Protein AF-A0A644YRQ5-F1 (afdb_monomer)

Radius of gyration: 19.99 Å; Cα contacts (8 Å, |Δi|>4): 88; chains: 1; bounding box: 43×33×49 Å

Organism: NCBI:txid1076179

Secondary structure (DSSP, 8-state):
-HHHHHHHHHHHHHHHHHHHTT--HHHHHHHHT--HHHHHHHHHTT-PPPHHHHHHHHHHHT--HHHHHHS---STHHHHHHHHHHT-HHHHHHHHHHTTS-HHHHHHHHHHTTGGG-------

Mean predicted aligned error: 13.16 Å

pLDDT: mean 83.83, std 15.61, range [33.03, 96.19]

Sequence (124 aa):
MESEFEDDARDFWNRIDDLRGKKKLTEIAEATGINYELMRVQRTRHRIPSLKICVMLANHLGSSVEFLATGKQSPGIYDKVLNAVYNNHLLYAIAEELLKYDSSKLRSLADLLGLANGKAQKNA

Nearest PDB structures (foldseek):
  3vk0-assembly2_B  TM=7.515E-01  e=2.402E-01  Neisseria meningitidis MC58
  2xj3-assembly1_B  TM=7.748E-01  e=2.972E-01  Enterococcus faecalis
  3vk0-assembly1_A  TM=7.289E-01  e=3.134E-01  Neisseria meningitidis MC58
  6hu8-assembly1_A  TM=6.010E-01  e=1.549E+00  Streptococcus vestibularis F0396
  5d50-assembly1_C  TM=5.080E-01  e=1.817E+00  Salmonella phage SPC32H

InterPro domains:
  IPR010982 Lambda repressor-like, DNA-binding domain superfamily [G3DSA:1.10.260.40] (6-75)
  IPR010982 Lambda repressor-like, DNA-binding domain superfamily [SSF47413] (5-72)

Structure (mmCIF, N/CA/C/O backbone):
data_AF-A0A644YRQ5-F1
#
_entry.id   AF-A0A644YRQ5-F1
#
loop_
_atom_site.group_PDB
_atom_site.id
_atom_site.type_symbol
_atom_site.label_atom_id
_atom_site.label_alt_id
_atom_site.label_comp_id
_atom_site.label_asym_id
_atom_site.label_entity_id
_atom_site.label_seq_id
_atom_site.pdbx_PDB_ins_code
_atom_site.Cartn_x
_atom_site.Cartn_y
_atom_site.Cartn_z
_atom_site.occupancy
_atom_site.B_iso_or_equiv
_atom_site.auth_seq_id
_atom_site.auth_comp_id
_atom_site.auth_asym_id
_atom_site.auth_atom_id
_atom_site.pdbx_PDB_model_num
ATOM 1 N N . MET A 1 1 ? 16.675 -20.588 -13.668 1.00 58.06 1 MET A N 1
ATOM 2 C CA . MET A 1 1 ? 17.180 -19.615 -12.677 1.00 58.06 1 MET A CA 1
ATOM 3 C C . MET A 1 1 ? 17.024 -18.197 -13.206 1.00 58.06 1 MET A C 1
ATOM 5 O O . MET A 1 1 ? 16.360 -17.422 -12.550 1.00 58.06 1 MET A O 1
ATOM 9 N N . GLU A 1 2 ? 17.510 -17.868 -14.410 1.00 60.59 2 GLU A N 1
ATOM 10 C CA . GLU A 1 2 ? 17.273 -16.544 -15.033 1.00 60.59 2 GLU A CA 1
ATOM 11 C C . GLU A 1 2 ? 15.776 -16.249 -15.283 1.00 60.59 2 GLU A C 1
ATOM 13 O O . GLU A 1 2 ? 15.320 -15.134 -15.067 1.00 60.59 2 GLU A O 1
ATOM 18 N N . SER A 1 3 ? 14.990 -17.282 -15.610 1.00 65.56 3 SER A N 1
ATOM 19 C CA . SER A 1 3 ? 13.540 -17.181 -15.833 1.00 65.56 3 SER A CA 1
ATOM 20 C C . SER A 1 3 ? 12.724 -16.789 -14.592 1.00 65.56 3 SER A C 1
ATOM 22 O O . SER A 1 3 ? 11.764 -16.042 -14.713 1.00 65.56 3 SER A O 1
ATOM 24 N N . GLU A 1 4 ? 13.102 -17.263 -13.399 1.00 64.00 4 GLU A N 1
ATOM 25 C CA . GLU A 1 4 ? 12.349 -16.996 -12.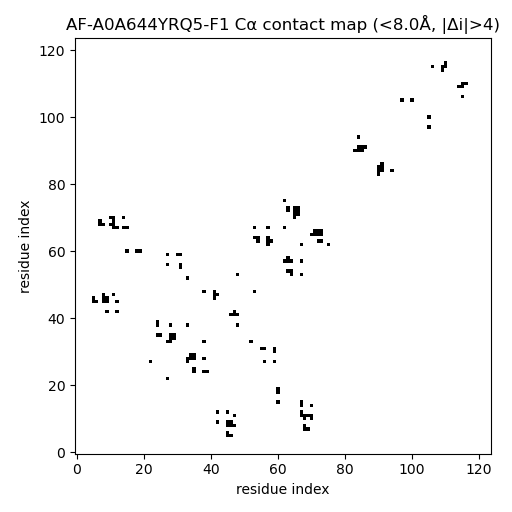159 1.00 64.00 4 GLU A CA 1
ATOM 26 C C . GLU A 1 4 ? 12.476 -15.526 -11.733 1.00 64.00 4 GLU A C 1
ATOM 28 O O . GLU A 1 4 ? 11.497 -14.910 -11.325 1.00 64.00 4 GLU A O 1
ATOM 33 N N . PHE A 1 5 ? 13.657 -14.922 -11.914 1.00 64.62 5 PHE A N 1
ATOM 34 C CA . PHE A 1 5 ? 13.867 -13.501 -11.619 1.00 64.62 5 PHE A CA 1
ATOM 35 C C . PHE A 1 5 ? 13.118 -12.572 -12.584 1.00 64.62 5 PHE A C 1
ATOM 37 O O . PHE A 1 5 ? 12.673 -11.493 -12.183 1.00 64.62 5 PHE A O 1
ATOM 44 N N . GLU A 1 6 ? 12.985 -12.960 -13.855 1.00 70.94 6 GLU A N 1
ATOM 45 C CA . GLU A 1 6 ? 12.193 -12.199 -14.827 1.00 70.94 6 GLU A CA 1
ATOM 46 C C . GLU A 1 6 ? 10.697 -12.250 -14.505 1.00 70.94 6 GLU A C 1
ATOM 48 O O . GLU A 1 6 ? 10.005 -11.237 -14.655 1.00 70.94 6 GLU A O 1
ATOM 53 N N . ASP A 1 7 ? 10.212 -13.394 -14.021 1.00 83.56 7 ASP A N 1
ATOM 54 C CA . ASP A 1 7 ? 8.826 -13.560 -13.592 1.00 83.56 7 ASP A CA 1
ATOM 55 C C . ASP A 1 7 ? 8.531 -12.734 -12.325 1.00 83.56 7 ASP A C 1
ATOM 57 O O . ASP A 1 7 ? 7.565 -11.968 -12.316 1.00 83.56 7 ASP A O 1
ATOM 61 N N . ASP A 1 8 ? 9.422 -12.737 -11.326 1.00 87.06 8 ASP A N 1
ATOM 62 C CA . ASP A 1 8 ? 9.291 -11.905 -10.116 1.00 87.06 8 ASP A CA 1
ATOM 63 C C . ASP A 1 8 ? 9.228 -10.403 -10.437 1.00 87.06 8 ASP A C 1
ATOM 65 O O . ASP A 1 8 ? 8.422 -9.642 -9.882 1.00 87.06 8 ASP A O 1
ATOM 69 N N . ALA A 1 9 ? 10.084 -9.946 -11.352 1.00 90.81 9 ALA A N 1
ATOM 70 C CA . ALA A 1 9 ? 10.119 -8.548 -11.750 1.00 90.81 9 ALA A CA 1
ATOM 71 C C . ALA A 1 9 ? 8.910 -8.156 -12.610 1.00 90.81 9 ALA A C 1
ATOM 73 O O . ALA A 1 9 ? 8.425 -7.025 -12.509 1.00 90.81 9 ALA A O 1
ATOM 74 N N . ARG A 1 10 ? 8.396 -9.067 -13.442 1.00 92.81 10 ARG A N 1
ATOM 75 C CA . ARG A 1 10 ? 7.137 -8.861 -14.167 1.00 92.81 10 ARG A CA 1
ATOM 76 C C . ARG A 1 10 ? 5.974 -8.721 -13.190 1.00 92.81 10 ARG A C 1
ATOM 78 O O . ARG A 1 10 ? 5.213 -7.760 -13.296 1.00 92.81 10 ARG A O 1
ATOM 85 N N . ASP A 1 11 ? 5.895 -9.602 -12.203 1.00 94.06 11 ASP A N 1
ATOM 86 C CA . ASP A 1 11 ? 4.859 -9.579 -11.174 1.00 94.06 11 ASP A CA 1
ATOM 87 C C . ASP A 1 11 ? 4.913 -8.316 -10.310 1.00 94.06 11 ASP A C 1
ATOM 89 O O . ASP A 1 11 ? 3.873 -7.737 -9.985 1.00 94.06 11 ASP A O 1
ATOM 93 N N . PHE A 1 12 ? 6.114 -7.825 -9.993 1.00 95.31 12 PHE A N 1
ATOM 94 C CA . PHE A 1 12 ? 6.299 -6.534 -9.330 1.00 95.31 12 PHE A CA 1
ATOM 95 C C . PHE A 1 12 ? 5.629 -5.390 -10.105 1.00 95.31 12 PHE A C 1
ATOM 97 O O . PHE A 1 12 ? 4.880 -4.593 -9.531 1.00 95.31 12 PHE 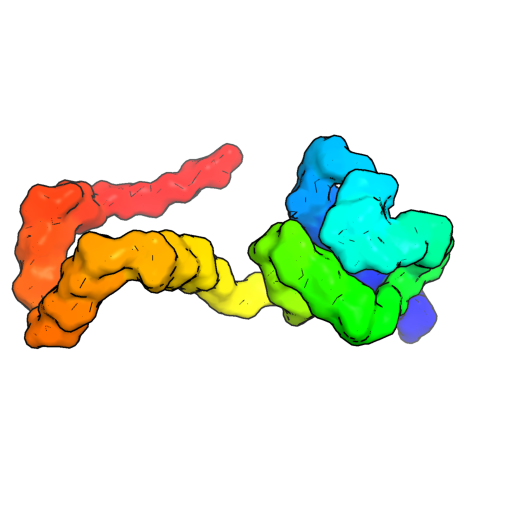A O 1
ATOM 104 N N . TRP A 1 13 ? 5.867 -5.310 -11.417 1.00 95.50 13 TRP A N 1
ATOM 105 C CA . TRP A 1 13 ? 5.287 -4.259 -12.253 1.00 95.50 13 TRP A CA 1
ATOM 106 C C . TRP A 1 13 ? 3.788 -4.446 -12.494 1.00 95.50 13 TRP A C 1
ATOM 108 O O . TRP A 1 13 ? 3.071 -3.446 -12.512 1.00 95.50 13 TRP A O 1
ATOM 118 N N . ASN A 1 14 ? 3.304 -5.686 -12.589 1.00 94.38 14 ASN A N 1
ATOM 119 C CA . ASN A 1 14 ? 1.871 -5.982 -12.656 1.00 94.38 14 ASN A CA 1
ATOM 120 C C . ASN A 1 14 ? 1.144 -5.458 -11.409 1.00 94.38 14 ASN A C 1
ATOM 122 O O . ASN A 1 14 ? 0.148 -4.754 -11.530 1.00 94.38 14 ASN A O 1
ATOM 126 N N . ARG A 1 15 ? 1.699 -5.673 -10.209 1.00 94.25 15 ARG A N 1
ATOM 127 C CA . ARG A 1 15 ? 1.119 -5.143 -8.961 1.00 94.25 15 ARG A CA 1
ATOM 128 C C . ARG A 1 15 ? 1.086 -3.614 -8.916 1.00 94.25 15 ARG A C 1
ATOM 130 O O . ARG A 1 15 ? 0.143 -3.030 -8.386 1.00 94.25 15 ARG A O 1
ATOM 137 N N . ILE A 1 16 ? 2.093 -2.946 -9.481 1.00 94.19 16 ILE A N 1
ATOM 138 C CA . ILE A 1 16 ? 2.070 -1.483 -9.652 1.00 9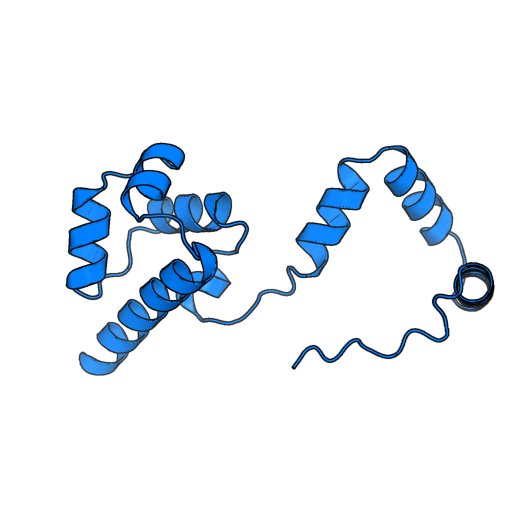4.19 16 ILE A CA 1
ATOM 139 C C . ILE A 1 16 ? 0.965 -1.068 -10.625 1.00 94.19 16 ILE A C 1
ATOM 141 O O . ILE A 1 16 ? 0.272 -0.081 -10.371 1.00 94.19 16 ILE A O 1
ATOM 145 N N . ASP A 1 17 ? 0.812 -1.796 -11.732 1.00 94.06 17 ASP A N 1
ATOM 146 C CA . ASP A 1 17 ? -0.225 -1.546 -12.731 1.00 94.06 17 ASP A CA 1
ATOM 147 C C . A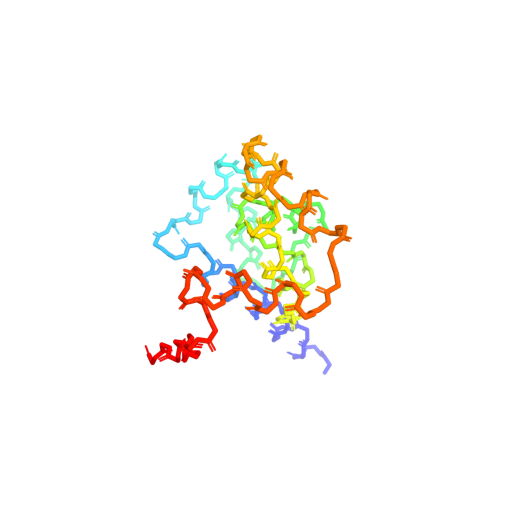SP A 1 17 ? -1.636 -1.710 -12.142 1.00 94.06 17 ASP A C 1
ATOM 149 O O . ASP A 1 17 ? -2.502 -0.869 -12.395 1.00 94.06 17 ASP A O 1
ATOM 153 N N . ASP A 1 18 ? -1.829 -2.698 -11.271 1.00 91.56 18 ASP A N 1
ATOM 154 C CA . ASP A 1 18 ? -3.077 -2.903 -10.538 1.00 91.56 18 ASP A CA 1
ATOM 155 C C . ASP A 1 18 ? -3.349 -1.758 -9.548 1.00 91.56 18 ASP A C 1
ATOM 157 O O . ASP A 1 18 ? -4.432 -1.167 -9.549 1.00 91.56 18 ASP A O 1
ATOM 161 N N . LEU A 1 19 ? -2.355 -1.382 -8.730 1.00 90.12 19 LEU A N 1
ATOM 162 C CA . LEU A 1 19 ? -2.511 -0.336 -7.709 1.00 90.12 19 LEU A CA 1
ATOM 163 C C . LEU A 1 19 ? -2.710 1.064 -8.301 1.00 90.12 19 LEU A C 1
ATOM 165 O O . LEU A 1 19 ? -3.417 1.887 -7.715 1.00 90.12 19 LEU A O 1
ATOM 169 N N . ARG A 1 20 ? -2.104 1.369 -9.456 1.00 90.75 20 ARG A N 1
ATOM 170 C CA . ARG A 1 20 ? -2.282 2.682 -10.101 1.00 90.75 20 ARG A CA 1
ATOM 171 C C . ARG A 1 20 ? -3.640 2.840 -10.782 1.00 90.75 20 ARG A C 1
ATOM 173 O O . ARG A 1 20 ? -4.054 3.972 -11.055 1.00 90.75 20 ARG A O 1
ATOM 180 N N . GLY A 1 21 ? -4.329 1.735 -11.070 1.00 90.25 21 GLY A N 1
ATOM 181 C CA . GLY A 1 21 ? -5.607 1.725 -11.769 1.00 90.25 21 GLY A CA 1
ATOM 182 C C . GLY A 1 21 ? -5.538 2.494 -13.093 1.00 90.25 21 GLY A C 1
ATOM 183 O O . GLY A 1 21 ? -4.765 2.167 -13.989 1.00 90.25 21 GLY A O 1
ATOM 184 N N . LYS A 1 22 ? -6.341 3.558 -13.220 1.00 91.19 22 LYS A N 1
ATOM 185 C CA . LYS A 1 22 ? -6.406 4.379 -14.444 1.00 91.19 22 LYS A CA 1
ATOM 186 C C . LYS A 1 22 ? -5.283 5.418 -14.572 1.00 91.19 22 LYS A C 1
ATOM 188 O O . LYS A 1 22 ? -5.153 6.010 -15.643 1.00 91.19 22 LYS A O 1
ATOM 193 N N . LYS A 1 23 ? -4.490 5.657 -13.518 1.00 92.00 23 LYS A N 1
ATOM 194 C CA . LYS A 1 23 ? -3.404 6.649 -13.551 1.00 92.00 23 LYS A CA 1
ATOM 195 C C . LYS A 1 23 ? -2.294 6.199 -14.497 1.00 92.00 23 LYS A C 1
ATOM 197 O O . LYS A 1 23 ? -1.885 5.035 -14.494 1.00 92.00 23 LYS A O 1
ATOM 202 N N . LYS A 1 24 ? -1.772 7.123 -15.295 1.00 93.88 24 LYS A N 1
ATOM 203 C CA . LYS A 1 24 ? -0.622 6.920 -16.177 1.00 93.88 24 LYS A CA 1
ATOM 204 C C . LYS A 1 24 ? 0.663 6.839 -15.360 1.00 93.88 24 LYS A C 1
ATOM 206 O O . LYS A 1 24 ? 0.811 7.467 -14.317 1.00 93.88 24 LYS A O 1
ATOM 211 N N . LEU A 1 25 ? 1.641 6.107 -15.887 1.00 93.31 25 LEU A N 1
ATOM 212 C CA . LEU A 1 25 ? 2.961 5.993 -15.264 1.00 93.31 25 LEU A CA 1
ATOM 213 C C . LEU A 1 25 ? 3.684 7.353 -15.175 1.00 93.31 25 LEU A C 1
ATOM 215 O O . LEU A 1 25 ? 4.450 7.570 -14.245 1.00 93.31 25 LEU A O 1
ATOM 219 N N . THR A 1 26 ? 3.400 8.279 -16.100 1.00 95.12 26 THR A N 1
ATOM 220 C CA . THR A 1 26 ? 3.889 9.668 -16.063 1.00 95.12 26 THR A CA 1
ATOM 221 C C . THR A 1 26 ? 3.366 10.431 -14.848 1.00 95.12 26 THR A C 1
ATOM 223 O O . THR A 1 26 ? 4.140 11.104 -14.184 1.00 95.12 26 THR A O 1
ATOM 226 N N . GLU A 1 27 ? 2.087 10.264 -14.502 1.00 94.12 27 GLU A N 1
ATOM 227 C CA . GLU A 1 27 ? 1.476 10.931 -13.343 1.00 94.12 27 GLU A CA 1
ATOM 228 C C . GLU A 1 27 ? 2.089 10.424 -12.029 1.00 94.12 27 GLU A C 1
ATOM 230 O O . GLU A 1 27 ? 2.303 11.189 -11.093 1.00 94.12 27 GLU A O 1
ATOM 235 N N . ILE A 1 28 ? 2.427 9.132 -11.966 1.00 95.19 28 ILE A N 1
ATOM 236 C CA . ILE A 1 28 ? 3.120 8.545 -10.809 1.00 95.19 28 ILE A CA 1
ATOM 237 C C . ILE A 1 28 ? 4.553 9.065 -10.723 1.00 95.19 28 ILE A C 1
ATOM 239 O O . ILE A 1 28 ? 5.010 9.424 -9.639 1.00 95.19 28 ILE A O 1
ATOM 243 N N . ALA A 1 29 ? 5.264 9.107 -11.851 1.00 95.75 29 ALA A N 1
ATOM 244 C CA . ALA A 1 29 ? 6.626 9.621 -11.925 1.00 95.75 29 ALA A CA 1
ATOM 245 C C . ALA A 1 29 ? 6.696 11.080 -11.446 1.00 95.75 29 ALA A C 1
ATOM 247 O O . ALA A 1 29 ? 7.524 11.409 -10.600 1.00 95.75 29 ALA A O 1
ATOM 248 N N . GLU A 1 30 ? 5.768 11.925 -11.900 1.00 94.88 30 GLU A N 1
ATOM 249 C CA . GLU A 1 30 ? 5.641 13.317 -11.458 1.00 94.88 30 GLU A CA 1
ATOM 250 C C . GLU A 1 30 ? 5.354 13.418 -9.954 1.00 94.88 30 GLU A C 1
ATOM 252 O O . GLU A 1 30 ? 6.066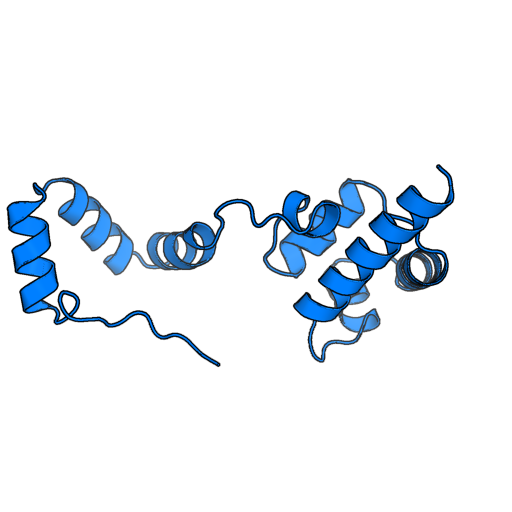 14.117 -9.237 1.00 94.88 30 GLU A O 1
ATOM 257 N N . ALA A 1 31 ? 4.368 12.672 -9.446 1.00 91.81 31 ALA A N 1
ATOM 258 C CA . ALA A 1 31 ? 3.968 12.743 -8.040 1.00 91.81 31 ALA A CA 1
ATOM 259 C C . ALA A 1 31 ? 5.012 12.183 -7.057 1.00 91.81 31 ALA A C 1
ATOM 261 O O . ALA A 1 31 ? 5.025 12.549 -5.883 1.00 91.81 31 ALA A O 1
ATOM 262 N N . THR A 1 32 ? 5.873 11.279 -7.519 1.00 92.62 32 THR A N 1
ATOM 263 C CA . THR A 1 32 ? 6.951 10.691 -6.710 1.00 92.62 32 THR A CA 1
ATOM 264 C C . THR A 1 32 ? 8.290 11.394 -6.911 1.00 92.62 32 THR A C 1
ATOM 266 O O . THR A 1 32 ? 9.196 11.202 -6.106 1.00 92.62 32 THR A O 1
ATOM 269 N N . GLY A 1 33 ? 8.450 12.187 -7.973 1.00 93.75 33 GLY A N 1
ATOM 270 C CA . GLY A 1 33 ? 9.744 12.729 -8.389 1.00 93.75 33 GLY A CA 1
ATOM 271 C C . GLY A 1 33 ? 10.694 11.676 -8.974 1.00 93.75 33 GLY A C 1
ATOM 272 O O . GLY A 1 33 ? 11.901 11.913 -9.058 1.00 93.75 33 GLY A O 1
ATOM 273 N N . ILE A 1 34 ? 10.189 10.498 -9.356 1.00 95.19 34 ILE A N 1
ATOM 274 C CA . ILE A 1 34 ? 10.985 9.471 -10.035 1.00 95.19 34 ILE A CA 1
ATOM 275 C C . ILE A 1 34 ? 11.097 9.838 -11.520 1.00 95.19 34 ILE A C 1
ATOM 277 O O . ILE A 1 34 ? 10.141 10.283 -12.146 1.00 95.19 34 ILE A O 1
ATOM 281 N N . ASN A 1 35 ? 12.266 9.616 -12.123 1.00 96.12 35 ASN A N 1
ATOM 282 C CA . ASN A 1 35 ? 12.430 9.797 -13.562 1.00 96.12 35 ASN A CA 1
ATOM 283 C C . ASN A 1 35 ? 11.519 8.824 -14.345 1.00 96.12 35 ASN A C 1
ATOM 285 O O . ASN A 1 35 ? 11.674 7.604 -14.254 1.00 96.12 35 ASN A O 1
ATOM 289 N N . TYR A 1 36 ? 10.594 9.372 -15.138 1.00 96.19 36 TYR A N 1
ATOM 290 C CA . TYR A 1 36 ? 9.638 8.590 -15.930 1.00 96.19 36 TYR A CA 1
ATOM 291 C C . TYR A 1 36 ? 10.318 7.608 -16.893 1.00 96.19 36 TYR A C 1
ATOM 293 O O . TYR A 1 36 ? 9.898 6.455 -16.996 1.00 96.19 36 TYR A O 1
ATOM 301 N N . GLU A 1 37 ? 11.381 8.036 -17.576 1.00 95.38 37 GLU A N 1
ATOM 302 C CA . GLU A 1 37 ? 12.063 7.190 -18.556 1.00 95.38 37 GLU A CA 1
ATOM 303 C C . GLU A 1 37 ? 12.770 6.015 -17.880 1.00 95.38 37 GLU A C 1
ATOM 305 O O . GLU A 1 37 ? 12.713 4.888 -18.370 1.00 95.38 37 GLU A O 1
ATOM 310 N N . LEU A 1 38 ? 13.344 6.243 -16.696 1.00 93.75 38 LEU A N 1
ATOM 311 C CA . LEU A 1 38 ? 13.897 5.175 -15.872 1.00 93.75 38 LEU A CA 1
ATOM 312 C C . LEU A 1 38 ? 12.825 4.138 -15.508 1.00 93.75 38 LEU A C 1
ATOM 314 O O . LEU A 1 38 ? 13.052 2.944 -15.704 1.00 93.75 38 LEU A O 1
ATOM 318 N N . MET A 1 39 ? 11.652 4.578 -15.035 1.00 94.19 39 MET A N 1
ATOM 319 C CA . MET A 1 39 ? 10.541 3.671 -14.714 1.00 94.19 39 MET A CA 1
ATOM 320 C C . MET A 1 39 ? 10.063 2.900 -15.944 1.00 94.19 39 MET A C 1
ATOM 322 O O . MET A 1 39 ? 9.850 1.691 -15.869 1.00 94.19 39 MET A O 1
ATOM 326 N N . ARG A 1 40 ? 9.929 3.579 -17.090 1.00 95.44 40 ARG A N 1
ATOM 327 C CA . ARG A 1 40 ? 9.514 2.963 -18.355 1.00 95.44 40 ARG A CA 1
ATOM 328 C C . ARG A 1 40 ? 10.483 1.862 -18.777 1.00 95.44 40 ARG A C 1
ATOM 330 O O . ARG A 1 40 ? 10.050 0.755 -19.083 1.00 95.44 40 ARG A O 1
ATOM 337 N N . VAL A 1 41 ? 11.785 2.145 -18.759 1.00 95.06 41 VAL A N 1
ATOM 338 C CA . VAL A 1 41 ? 12.823 1.177 -19.139 1.00 95.06 41 VAL A CA 1
ATOM 339 C C . VAL A 1 41 ? 12.866 -0.002 -18.169 1.00 95.06 41 VAL A C 1
ATOM 341 O O . VAL A 1 41 ? 12.950 -1.143 -18.618 1.00 95.06 41 VAL A O 1
ATOM 344 N N . GLN A 1 42 ? 12.790 0.244 -16.858 1.00 93.81 42 GLN A N 1
ATOM 345 C CA . GLN A 1 42 ? 12.791 -0.821 -15.850 1.00 93.81 42 GLN A CA 1
ATOM 346 C C . GLN A 1 42 ? 11.570 -1.736 -15.982 1.00 93.81 42 GLN A C 1
ATOM 348 O O . GLN A 1 42 ? 11.728 -2.954 -15.947 1.00 93.81 42 GLN A O 1
ATOM 353 N N . ARG A 1 43 ? 10.383 -1.166 -16.226 1.00 93.38 43 ARG A N 1
ATOM 354 C CA . ARG A 1 43 ? 9.148 -1.922 -16.473 1.00 93.38 43 ARG A CA 1
ATOM 355 C C . ARG A 1 43 ? 9.249 -2.800 -17.713 1.00 93.38 43 ARG A C 1
ATOM 357 O O . ARG A 1 43 ? 9.009 -3.999 -17.630 1.00 93.38 43 ARG A O 1
ATOM 364 N N . THR A 1 44 ? 9.659 -2.226 -18.843 1.00 92.88 44 THR A N 1
ATOM 365 C CA . THR A 1 44 ? 9.781 -2.962 -20.113 1.00 92.88 44 THR A CA 1
ATOM 366 C C . THR A 1 44 ? 10.848 -4.053 -20.059 1.00 92.88 44 THR A C 1
ATOM 368 O O . THR A 1 44 ? 10.700 -5.085 -20.701 1.00 92.88 44 THR A O 1
ATOM 371 N N . ARG A 1 45 ? 11.935 -3.836 -19.310 1.00 91.94 45 ARG A N 1
ATOM 372 C CA . ARG A 1 45 ? 13.040 -4.799 -19.188 1.00 91.94 45 ARG A CA 1
ATOM 373 C C . ARG A 1 45 ? 12.881 -5.779 -18.026 1.00 91.94 45 ARG A C 1
ATOM 375 O O . ARG A 1 45 ? 13.864 -6.430 -17.697 1.00 91.94 45 ARG A O 1
ATOM 382 N N . HIS A 1 46 ? 11.713 -5.828 -17.381 1.00 91.44 46 HIS A N 1
ATOM 383 C CA . HIS A 1 46 ? 11.466 -6.669 -16.206 1.00 91.44 46 HIS A CA 1
ATOM 384 C C . HIS A 1 46 ? 12.578 -6.530 -15.155 1.00 91.44 46 HIS A C 1
ATOM 386 O O . HIS A 1 46 ? 13.191 -7.497 -14.721 1.00 91.44 46 HIS A O 1
ATOM 392 N N . ARG A 1 47 ? 12.883 -5.286 -14.768 1.00 92.56 47 ARG A N 1
ATOM 393 C CA . ARG A 1 47 ? 13.857 -4.985 -13.712 1.00 92.56 47 ARG A CA 1
ATOM 394 C C . ARG A 1 47 ? 13.163 -4.367 -12.516 1.00 92.56 47 ARG A C 1
ATOM 396 O O . ARG A 1 47 ? 12.437 -3.383 -12.662 1.00 92.56 47 ARG A O 1
ATOM 403 N N . ILE A 1 48 ? 13.447 -4.908 -11.336 1.00 92.62 48 ILE A N 1
ATOM 404 C CA . ILE A 1 48 ? 13.023 -4.308 -10.073 1.00 92.62 48 ILE A CA 1
ATOM 405 C C . ILE A 1 48 ? 13.868 -3.042 -9.834 1.00 92.62 48 ILE A C 1
ATOM 407 O O . ILE A 1 48 ? 15.095 -3.088 -9.985 1.00 92.62 48 ILE A O 1
ATOM 411 N N . PRO A 1 49 ? 13.249 -1.894 -9.507 1.00 93.94 49 PRO A N 1
ATOM 412 C CA . PRO A 1 49 ? 13.976 -0.678 -9.160 1.00 93.94 49 PRO A CA 1
ATOM 413 C C . PRO A 1 49 ? 14.832 -0.827 -7.895 1.00 93.94 49 PRO A C 1
ATOM 415 O O . PRO A 1 49 ? 14.762 -1.811 -7.163 1.00 93.94 49 PRO A O 1
ATOM 418 N N . SER A 1 50 ? 15.623 0.202 -7.585 1.00 94.81 50 SER A N 1
ATOM 419 C CA . SER A 1 50 ? 16.320 0.254 -6.298 1.00 94.81 50 SER A CA 1
ATOM 420 C C . SER A 1 50 ? 15.327 0.339 -5.135 1.00 94.81 50 SER A C 1
ATOM 422 O O . SER A 1 50 ? 14.237 0.894 -5.281 1.00 94.81 50 SER A O 1
ATOM 424 N N . LEU A 1 51 ? 15.736 -0.124 -3.948 1.00 92.12 51 LEU A N 1
ATOM 425 C CA . LEU A 1 51 ? 14.899 -0.088 -2.743 1.00 92.12 51 LEU A CA 1
ATOM 426 C C . LEU A 1 51 ? 14.304 1.304 -2.479 1.00 92.12 51 LEU A C 1
ATOM 428 O O . LEU A 1 51 ? 13.126 1.416 -2.158 1.00 92.12 51 LEU A O 1
ATOM 432 N N . LYS A 1 52 ? 15.090 2.370 -2.680 1.00 93.31 52 LYS A N 1
ATOM 433 C CA . LYS A 1 52 ? 14.618 3.756 -2.542 1.00 93.31 52 LYS A CA 1
ATOM 434 C C . LYS A 1 52 ? 13.419 4.042 -3.453 1.00 93.31 52 LYS A C 1
ATOM 436 O O . LYS A 1 52 ? 12.425 4.590 -2.991 1.00 93.31 52 LYS A O 1
ATOM 441 N N . ILE A 1 53 ? 13.502 3.650 -4.725 1.00 95.25 53 ILE A N 1
ATOM 442 C CA . ILE A 1 53 ? 12.412 3.824 -5.693 1.00 95.25 53 ILE A CA 1
ATOM 443 C C . ILE A 1 53 ? 11.213 2.954 -5.298 1.00 95.25 53 ILE A C 1
ATOM 445 O O . ILE A 1 53 ? 10.084 3.436 -5.321 1.00 95.25 53 ILE A O 1
ATOM 449 N N . CYS A 1 54 ? 11.444 1.713 -4.863 1.00 94.25 54 CYS A N 1
ATOM 450 C CA . CYS A 1 54 ? 10.377 0.832 -4.387 1.00 94.25 54 CYS A CA 1
ATOM 451 C C . CYS A 1 54 ? 9.618 1.431 -3.193 1.00 94.25 54 CYS A C 1
ATOM 453 O O . CYS A 1 54 ? 8.392 1.398 -3.189 1.00 94.25 54 CYS A O 1
ATOM 455 N N . VAL A 1 55 ? 10.314 2.026 -2.216 1.00 90.50 55 VAL A N 1
ATOM 456 C CA . VAL A 1 55 ? 9.691 2.723 -1.073 1.00 90.50 55 VAL A CA 1
ATOM 457 C C . VAL A 1 55 ? 8.859 3.917 -1.540 1.00 90.50 55 VAL A C 1
ATOM 459 O O . VAL A 1 55 ? 7.729 4.093 -1.094 1.00 90.50 55 VAL A O 1
ATOM 462 N N . MET A 1 56 ? 9.388 4.724 -2.463 1.00 92.69 56 MET A N 1
ATOM 463 C CA . MET A 1 56 ? 8.667 5.881 -3.002 1.00 92.69 56 MET A CA 1
ATOM 464 C C . MET A 1 56 ? 7.375 5.462 -3.718 1.00 92.69 56 MET A C 1
ATOM 466 O O . MET A 1 56 ? 6.327 6.069 -3.500 1.00 92.69 56 MET A O 1
ATOM 470 N N . LEU A 1 57 ? 7.437 4.397 -4.522 1.00 93.75 57 LEU A N 1
ATOM 471 C CA . LEU A 1 57 ? 6.273 3.827 -5.203 1.00 93.75 57 LEU A CA 1
ATOM 472 C C . LEU A 1 57 ? 5.263 3.249 -4.211 1.00 93.75 57 LEU A C 1
ATOM 474 O O . LEU A 1 57 ? 4.078 3.553 -4.312 1.00 93.75 57 LEU A O 1
ATOM 478 N N . ALA A 1 58 ? 5.723 2.461 -3.239 1.00 90.81 58 ALA A N 1
ATOM 479 C CA . ALA A 1 58 ? 4.876 1.857 -2.216 1.00 90.81 58 ALA A CA 1
ATOM 480 C C . ALA A 1 58 ? 4.101 2.925 -1.427 1.00 90.81 58 ALA A C 1
ATOM 482 O O . ALA A 1 58 ? 2.875 2.864 -1.354 1.00 90.81 58 ALA A O 1
ATOM 483 N N . ASN A 1 59 ? 4.792 3.962 -0.947 1.00 86.19 59 ASN A N 1
ATOM 484 C CA . ASN A 1 59 ? 4.172 5.064 -0.211 1.00 86.19 59 ASN A CA 1
ATOM 485 C C . ASN A 1 59 ? 3.143 5.819 -1.061 1.00 86.19 59 ASN A C 1
ATOM 487 O O . ASN A 1 59 ? 2.036 6.082 -0.599 1.00 86.19 59 ASN A O 1
ATOM 491 N N . HIS A 1 60 ? 3.482 6.146 -2.313 1.00 89.69 60 HIS A N 1
ATOM 492 C CA . HIS A 1 60 ? 2.566 6.864 -3.202 1.00 89.69 60 HIS A CA 1
ATOM 493 C C . HIS A 1 60 ? 1.317 6.044 -3.552 1.00 89.69 60 HIS A C 1
ATOM 495 O O . HIS A 1 60 ? 0.223 6.593 -3.677 1.00 89.69 60 HIS A O 1
ATOM 501 N N . LEU A 1 61 ? 1.472 4.729 -3.702 1.00 88.50 61 LEU A N 1
ATOM 502 C CA . LEU A 1 61 ? 0.387 3.808 -4.035 1.00 88.50 61 LEU A CA 1
ATOM 503 C C . LEU A 1 61 ? -0.386 3.313 -2.801 1.00 88.50 61 LEU A C 1
ATOM 505 O O . LEU A 1 61 ? -1.343 2.557 -2.954 1.00 88.50 61 LEU A O 1
ATOM 509 N N . GLY A 1 62 ? -0.003 3.738 -1.591 1.00 84.50 62 GLY A N 1
ATOM 510 C CA . GLY A 1 62 ? -0.641 3.310 -0.345 1.00 84.50 62 GLY A CA 1
ATOM 511 C C . GLY A 1 62 ? -0.484 1.809 -0.079 1.00 84.50 62 GLY A C 1
ATOM 512 O O . GLY A 1 62 ? -1.446 1.155 0.319 1.00 84.50 62 GLY A O 1
ATOM 513 N N . SER A 1 63 ? 0.705 1.266 -0.345 1.00 87.31 63 SER A N 1
ATOM 514 C CA . SER A 1 63 ? 1.055 -0.151 -0.205 1.00 87.31 63 SER A CA 1
ATOM 515 C C . SER A 1 63 ? 2.401 -0.320 0.515 1.00 87.31 63 SER A C 1
ATOM 517 O O . SER A 1 63 ? 3.103 0.654 0.774 1.00 87.31 63 S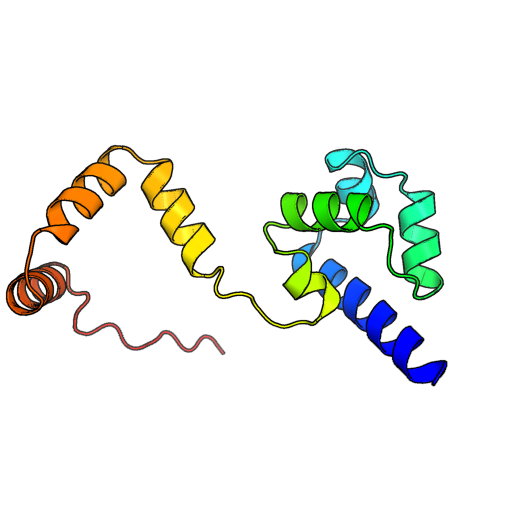ER A O 1
ATOM 519 N N . SER A 1 64 ? 2.797 -1.559 0.821 1.00 88.62 64 SER A N 1
ATOM 520 C CA . SER A 1 64 ? 4.136 -1.886 1.324 1.00 88.62 64 SER A CA 1
ATOM 521 C C . SER A 1 64 ? 5.080 -2.337 0.204 1.00 88.62 64 SER A C 1
ATOM 523 O O . SER A 1 64 ? 4.649 -2.857 -0.829 1.00 88.62 64 SER A O 1
ATOM 525 N N . VAL A 1 65 ? 6.390 -2.178 0.424 1.00 91.00 65 VAL A N 1
ATOM 526 C CA . VAL A 1 65 ? 7.426 -2.727 -0.473 1.00 91.00 65 VAL A CA 1
ATOM 527 C C . VAL A 1 65 ? 7.352 -4.254 -0.522 1.00 91.00 65 VAL A C 1
ATOM 529 O O . VAL A 1 65 ? 7.533 -4.835 -1.588 1.00 91.00 65 VAL A O 1
ATOM 532 N N . GLU A 1 66 ? 7.035 -4.899 0.604 1.00 89.88 66 GLU A N 1
ATOM 533 C CA . GLU A 1 66 ? 6.842 -6.351 0.692 1.00 89.88 66 GLU A CA 1
ATOM 534 C C . GLU A 1 66 ? 5.732 -6.831 -0.249 1.00 89.88 66 GLU A C 1
ATOM 536 O O . GLU A 1 66 ? 5.943 -7.791 -0.991 1.00 89.88 66 GLU A O 1
ATOM 541 N N . PHE A 1 67 ? 4.587 -6.139 -0.279 1.00 90.06 67 PHE A N 1
ATOM 542 C CA . PHE A 1 67 ? 3.502 -6.469 -1.200 1.00 90.06 67 PHE A CA 1
ATOM 543 C C . PHE A 1 67 ? 3.937 -6.302 -2.654 1.00 90.06 67 PHE A C 1
ATOM 545 O O . PHE A 1 67 ? 3.709 -7.195 -3.464 1.00 90.06 67 PHE A O 1
ATOM 552 N N . LEU A 1 68 ? 4.613 -5.198 -2.991 1.00 91.44 68 LEU A N 1
ATOM 553 C CA . LEU A 1 68 ? 5.105 -4.993 -4.356 1.00 91.44 68 LEU A CA 1
ATOM 554 C C . LEU A 1 68 ? 6.096 -6.090 -4.773 1.00 91.44 68 LEU A C 1
ATOM 556 O O . LEU A 1 68 ? 6.025 -6.580 -5.898 1.00 91.44 68 LEU A O 1
ATOM 560 N N . ALA A 1 69 ? 6.989 -6.510 -3.876 1.00 90.69 69 ALA A N 1
ATOM 561 C CA . ALA A 1 69 ? 8.011 -7.513 -4.160 1.00 90.69 69 ALA A CA 1
ATOM 562 C C . ALA A 1 69 ? 7.469 -8.948 -4.197 1.00 90.69 69 ALA A C 1
ATOM 564 O O . ALA A 1 69 ? 7.863 -9.717 -5.062 1.00 90.69 69 ALA A O 1
ATOM 565 N N . THR A 1 70 ? 6.563 -9.312 -3.289 1.00 88.06 70 THR A N 1
ATOM 566 C CA . THR A 1 70 ? 6.196 -10.722 -3.049 1.00 88.06 70 THR A CA 1
ATOM 567 C C . THR A 1 70 ? 4.726 -11.038 -3.309 1.00 88.06 70 THR A C 1
ATOM 569 O O . THR A 1 70 ? 4.326 -12.197 -3.243 1.00 88.06 70 THR A O 1
ATOM 572 N N . GLY A 1 71 ? 3.885 -10.023 -3.522 1.00 85.56 71 GLY A N 1
ATOM 573 C CA . GLY A 1 71 ? 2.429 -10.168 -3.579 1.00 85.56 71 GLY A CA 1
ATOM 574 C C . GLY A 1 71 ? 1.779 -10.522 -2.240 1.00 85.56 71 GLY A C 1
ATOM 575 O O . GLY A 1 71 ? 0.552 -10.514 -2.136 1.00 85.56 71 GLY A O 1
ATOM 576 N N . LYS A 1 72 ? 2.565 -10.791 -1.191 1.00 81.31 72 LYS A N 1
ATOM 577 C CA . LYS A 1 72 ? 2.040 -11.036 0.148 1.00 81.31 72 LYS A CA 1
ATOM 578 C C . LYS A 1 72 ? 1.618 -9.702 0.735 1.00 81.31 72 LYS A C 1
ATOM 580 O O . LYS A 1 72 ? 2.430 -8.797 0.925 1.00 81.31 72 LYS A O 1
ATOM 585 N N . GLN A 1 73 ? 0.325 -9.570 1.008 1.00 66.19 73 GLN A N 1
ATOM 586 C CA . GLN A 1 73 ? -0.140 -8.498 1.868 1.00 66.19 73 GLN A CA 1
ATOM 587 C C . GLN A 1 73 ? 0.460 -8.754 3.251 1.00 66.19 73 GLN A C 1
ATOM 589 O O . GLN A 1 73 ? 0.019 -9.646 3.974 1.00 66.19 73 GLN A O 1
ATOM 594 N N . SER A 1 74 ? 1.453 -7.946 3.628 1.00 55.03 74 SER A N 1
ATOM 595 C CA . SER A 1 74 ? 1.629 -7.622 5.043 1.00 55.03 74 SER A CA 1
ATOM 596 C C . SER A 1 74 ? 0.251 -7.179 5.562 1.00 55.03 74 SER A C 1
ATOM 598 O O . SER A 1 74 ? -0.473 -6.559 4.780 1.00 55.03 74 SER A O 1
ATOM 600 N N . PRO A 1 75 ? -0.158 -7.487 6.802 1.00 52.62 75 PRO A N 1
ATOM 601 C CA . PRO A 1 75 ? -1.523 -7.287 7.322 1.00 52.62 75 PRO A CA 1
ATOM 602 C C . PRO A 1 75 ? -2.097 -5.839 7.303 1.00 52.62 75 PRO A C 1
ATOM 604 O O . PRO A 1 75 ? -3.053 -5.541 8.006 1.00 52.62 75 PRO A O 1
ATOM 607 N N . GLY A 1 76 ? -1.609 -4.928 6.460 1.00 50.03 76 GLY A N 1
ATOM 608 C CA . GLY A 1 76 ? -1.996 -3.529 6.262 1.00 50.03 76 GLY A CA 1
ATOM 609 C C . GLY A 1 76 ? -3.441 -3.233 5.827 1.00 50.03 76 GLY A C 1
ATOM 610 O O . GLY A 1 76 ? -3.732 -2.092 5.480 1.00 50.03 76 GLY A O 1
ATOM 611 N N . ILE A 1 77 ? -4.394 -4.172 5.929 1.00 49.91 77 ILE A N 1
ATOM 612 C CA . ILE A 1 77 ? -5.808 -3.772 6.110 1.00 49.91 77 ILE A CA 1
ATOM 613 C C . ILE A 1 77 ? -5.938 -2.948 7.405 1.00 49.91 77 ILE A C 1
ATOM 615 O O . ILE A 1 77 ? -6.727 -2.001 7.455 1.00 49.91 77 ILE A O 1
ATOM 619 N N . TYR A 1 78 ? -5.095 -3.231 8.408 1.00 54.97 78 TYR A N 1
ATOM 620 C CA . TYR A 1 78 ? -4.976 -2.407 9.607 1.00 54.97 78 TYR A CA 1
ATOM 621 C C . TYR A 1 78 ? -4.592 -0.956 9.287 1.00 54.97 78 TYR A C 1
ATOM 623 O O . TYR A 1 78 ? -5.127 -0.064 9.930 1.00 54.97 78 TYR A O 1
ATOM 631 N N . ASP A 1 79 ? -3.784 -0.671 8.261 1.00 62.78 79 ASP A N 1
ATOM 632 C CA . ASP A 1 79 ? -3.245 0.680 8.051 1.00 62.78 79 ASP A CA 1
ATOM 633 C C . ASP A 1 79 ? -4.283 1.697 7.583 1.00 62.78 79 ASP A C 1
ATOM 635 O O . ASP A 1 79 ? -4.209 2.854 7.980 1.00 62.78 79 ASP A O 1
ATOM 639 N N . LYS A 1 80 ? -5.288 1.324 6.781 1.00 65.50 80 LYS A N 1
ATOM 640 C CA . LYS A 1 80 ? -6.340 2.289 6.396 1.00 65.50 80 LYS A CA 1
ATOM 641 C C . LYS A 1 80 ? -7.253 2.636 7.566 1.00 65.50 80 LYS A C 1
ATOM 643 O O . LYS A 1 80 ? -7.584 3.804 7.749 1.00 65.50 80 LYS A O 1
ATOM 648 N N . VAL A 1 81 ? -7.646 1.632 8.351 1.00 70.00 81 VAL A N 1
ATOM 649 C CA . VAL A 1 81 ? -8.504 1.829 9.528 1.00 70.00 81 VAL A CA 1
ATOM 650 C C . VAL A 1 81 ? -7.731 2.551 10.624 1.00 70.00 81 VAL A C 1
ATOM 652 O O . VAL A 1 81 ? -8.224 3.543 11.146 1.00 70.00 81 VAL A O 1
ATOM 655 N N . LEU A 1 82 ? -6.498 2.130 10.916 1.00 75.56 82 LEU A N 1
ATOM 656 C CA . LEU A 1 82 ? -5.624 2.806 11.873 1.00 75.56 82 LEU A CA 1
ATOM 657 C C . LEU A 1 82 ? -5.341 4.240 11.436 1.00 75.56 82 LEU A C 1
ATOM 659 O O . LEU A 1 82 ? -5.506 5.138 12.249 1.00 75.56 82 LEU A O 1
ATOM 663 N N . ASN A 1 83 ? -5.014 4.499 10.165 1.00 74.06 83 ASN A N 1
ATOM 664 C CA . ASN A 1 83 ? -4.840 5.875 9.690 1.00 74.06 83 ASN A CA 1
ATOM 665 C C . ASN A 1 83 ? -6.128 6.700 9.818 1.00 74.06 83 ASN A C 1
ATOM 667 O O . ASN A 1 83 ? -6.057 7.876 10.169 1.00 74.06 83 ASN A O 1
ATOM 671 N N . ALA A 1 84 ? -7.306 6.122 9.566 1.00 77.56 84 ALA A N 1
ATOM 672 C CA . ALA A 1 84 ? -8.576 6.820 9.768 1.00 77.56 84 ALA A CA 1
ATOM 673 C C . ALA A 1 84 ? -8.846 7.121 11.253 1.00 77.56 84 ALA A C 1
ATOM 675 O O . ALA A 1 84 ? -9.346 8.198 11.574 1.00 77.56 84 ALA A O 1
ATOM 676 N N . VAL A 1 85 ? -8.482 6.202 12.153 1.00 84.44 85 VAL A N 1
ATOM 677 C CA . VAL A 1 85 ? -8.591 6.378 13.609 1.00 84.44 85 VAL A CA 1
ATOM 678 C C . VAL A 1 85 ? -7.594 7.428 14.109 1.00 84.44 85 VAL A C 1
ATOM 680 O O . VAL A 1 85 ? -7.995 8.332 14.830 1.00 84.44 85 VAL A O 1
ATOM 683 N N . TYR A 1 86 ? -6.328 7.380 13.684 1.00 80.50 86 TYR A N 1
ATOM 684 C CA . TYR A 1 86 ? -5.289 8.330 14.104 1.00 80.50 86 TYR A CA 1
ATOM 685 C C . TYR A 1 86 ? -5.552 9.765 13.640 1.00 80.50 86 TYR A C 1
ATOM 687 O O . TYR A 1 86 ? -5.290 10.705 14.384 1.00 80.50 86 TYR A O 1
ATOM 695 N N . ASN A 1 87 ? -6.081 9.954 12.429 1.00 82.31 87 ASN A N 1
ATOM 696 C CA . ASN A 1 87 ? -6.319 11.290 11.873 1.00 82.31 87 ASN A CA 1
ATOM 697 C C . ASN A 1 87 ? -7.668 11.900 12.291 1.00 82.31 87 ASN A C 1
ATOM 699 O O . ASN A 1 87 ? -7.979 13.027 11.904 1.00 82.31 87 ASN A O 1
ATOM 703 N N . ASN A 1 88 ? -8.482 11.185 13.074 1.00 90.31 88 ASN A N 1
ATOM 704 C CA . ASN A 1 88 ? -9.758 11.674 13.581 1.00 90.31 88 ASN A CA 1
ATOM 705 C C . ASN A 1 88 ? -9.769 11.612 15.112 1.00 90.31 88 ASN A C 1
ATOM 707 O O . ASN A 1 88 ? -9.934 10.548 15.704 1.00 90.31 88 ASN A O 1
ATOM 711 N N . HIS A 1 89 ? -9.656 12.778 15.751 1.00 88.00 89 HIS A N 1
ATOM 712 C CA . HIS A 1 89 ? -9.577 12.896 17.209 1.00 88.00 89 HIS A CA 1
ATOM 713 C C . HIS A 1 89 ? -10.752 12.222 17.940 1.00 88.00 89 HIS A C 1
ATOM 715 O O . HIS A 1 89 ? -10.572 11.666 19.023 1.00 88.00 89 HIS A O 1
ATOM 721 N N . LEU A 1 90 ? -11.960 12.250 17.365 1.00 90.19 90 LEU A N 1
ATOM 722 C CA . LEU A 1 90 ? -13.124 11.599 17.966 1.00 90.19 90 LEU A CA 1
ATOM 723 C C . LEU A 1 90 ? -13.000 10.074 17.894 1.00 90.19 90 LEU A C 1
ATOM 725 O O . LEU A 1 90 ? -13.220 9.399 18.894 1.00 90.19 90 LEU A O 1
ATOM 729 N N . LEU A 1 91 ? -12.614 9.530 16.736 1.00 90.38 91 LEU A N 1
A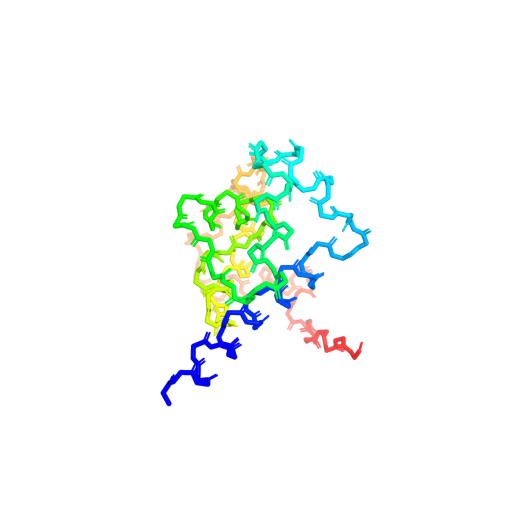TOM 730 C CA . LEU A 1 91 ? -12.411 8.086 16.582 1.00 90.38 91 LEU A CA 1
ATOM 731 C C . LEU A 1 91 ? -11.269 7.575 17.459 1.00 90.38 91 LEU A C 1
ATOM 733 O O . LEU A 1 91 ? -11.394 6.499 18.036 1.00 90.38 91 LEU A O 1
ATOM 737 N N . TYR A 1 92 ? -10.195 8.352 17.594 1.00 88.94 92 TYR A N 1
ATOM 738 C CA . TYR A 1 92 ? -9.091 8.032 18.490 1.00 88.94 92 TYR A CA 1
ATOM 739 C C . TYR A 1 92 ? -9.552 7.934 19.951 1.00 88.94 92 TYR A C 1
ATOM 741 O O . TYR A 1 92 ? -9.323 6.912 20.593 1.00 88.94 92 TYR A O 1
ATOM 749 N N . ALA A 1 93 ? -10.270 8.945 20.455 1.00 89.75 93 ALA A N 1
ATOM 750 C CA . ALA A 1 93 ? -10.779 8.949 21.828 1.00 89.75 93 ALA A CA 1
ATOM 751 C C . ALA A 1 93 ? -11.767 7.7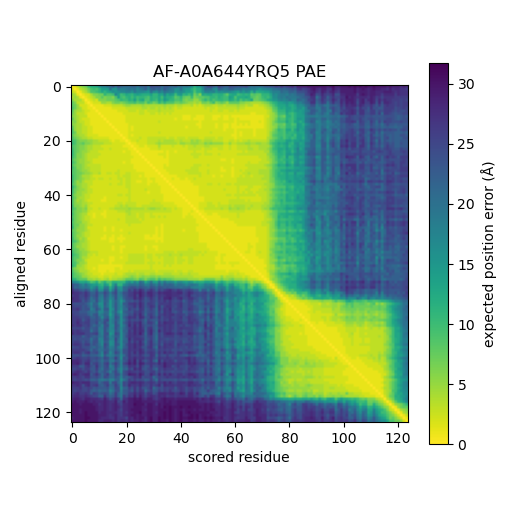97 22.089 1.00 89.75 93 ALA A C 1
ATOM 753 O O . ALA A 1 93 ? -11.728 7.166 23.144 1.00 89.75 93 ALA A O 1
ATOM 754 N N . ILE A 1 94 ? -12.625 7.485 21.110 1.00 90.56 94 ILE A N 1
ATOM 755 C CA . ILE A 1 94 ? -13.520 6.323 21.173 1.00 90.56 94 ILE A CA 1
ATOM 756 C C . ILE A 1 94 ? -12.703 5.030 21.251 1.00 90.56 94 ILE A C 1
ATOM 758 O O . ILE A 1 94 ? -12.974 4.198 22.109 1.00 90.56 94 ILE A O 1
ATOM 762 N N . ALA A 1 95 ? -11.701 4.850 20.387 1.00 90.19 95 ALA A N 1
ATOM 763 C CA . ALA A 1 95 ? -10.869 3.651 20.381 1.00 90.19 95 ALA A CA 1
ATOM 764 C C . ALA A 1 95 ? -10.111 3.471 21.706 1.00 90.19 95 ALA A C 1
ATOM 766 O O . ALA A 1 95 ? -10.115 2.376 22.264 1.00 90.19 95 ALA A O 1
ATOM 767 N N . GLU A 1 96 ? -9.518 4.541 22.239 1.00 92.12 96 GLU A N 1
ATOM 768 C CA . GLU A 1 96 ? -8.809 4.529 23.523 1.00 92.12 96 GLU A CA 1
ATOM 769 C C . GLU A 1 96 ? -9.724 4.127 24.689 1.00 92.12 96 GLU A C 1
ATOM 771 O O . GLU A 1 96 ? -9.335 3.341 25.555 1.00 92.12 96 GLU A O 1
ATOM 776 N N . GLU A 1 97 ? -10.960 4.622 24.698 1.00 93.31 97 GLU A N 1
ATOM 777 C CA . GLU A 1 97 ? -11.950 4.255 25.707 1.00 93.31 97 GLU A CA 1
ATOM 778 C C . GLU A 1 97 ? -12.419 2.802 25.543 1.00 93.31 97 GLU A C 1
ATOM 780 O O . GLU A 1 97 ? -12.524 2.068 26.527 1.00 93.31 97 GLU A O 1
ATOM 785 N N . LEU A 1 98 ? -12.628 2.347 24.302 1.00 92.00 98 LEU A N 1
ATOM 786 C CA . LEU A 1 98 ? -13.045 0.975 24.011 1.00 92.00 98 LEU A CA 1
ATOM 787 C C . LEU A 1 98 ? -12.025 -0.070 24.482 1.00 92.00 98 LEU A C 1
ATOM 789 O O . LEU A 1 98 ? -12.422 -1.137 24.950 1.00 92.00 98 LEU A O 1
ATOM 793 N N . LEU A 1 99 ? -10.727 0.243 24.427 1.00 90.62 99 LEU A N 1
ATOM 794 C CA . LEU A 1 99 ? -9.650 -0.654 24.869 1.00 90.62 99 LEU A CA 1
ATOM 795 C C . LEU A 1 99 ? -9.698 -0.998 26.368 1.00 90.62 99 LEU A C 1
ATOM 797 O O . LEU A 1 99 ? -9.056 -1.959 26.790 1.00 90.62 99 LEU A O 1
ATOM 801 N N . LYS A 1 100 ? -10.450 -0.246 27.179 1.00 93.31 100 LYS A N 1
ATOM 802 C CA . LYS A 1 100 ? -10.584 -0.478 28.627 1.00 93.31 100 LYS A CA 1
ATOM 803 C C . LYS A 1 100 ? -11.645 -1.528 28.974 1.00 93.31 100 LYS A C 1
ATOM 805 O O . LYS A 1 100 ? -11.722 -1.953 30.127 1.00 93.31 100 LYS A O 1
ATOM 810 N N . TYR A 1 101 ? -12.489 -1.921 28.019 1.00 94.06 101 TYR A N 1
ATOM 811 C CA . TYR A 1 101 ? -13.600 -2.841 28.253 1.00 94.06 101 TYR A CA 1
ATOM 812 C C . TYR A 1 101 ? -13.245 -4.292 27.919 1.00 94.06 101 TYR A C 1
ATOM 814 O O . TYR A 1 101 ? -12.483 -4.580 27.001 1.00 94.06 101 TYR A O 1
ATOM 822 N N . ASP A 1 102 ? -13.851 -5.223 28.656 1.00 93.88 102 ASP A N 1
ATOM 823 C CA . ASP A 1 102 ? -13.779 -6.651 28.359 1.00 93.88 102 ASP A CA 1
ATOM 824 C C . ASP A 1 102 ? -14.620 -7.037 27.128 1.00 93.88 102 ASP A C 1
ATOM 826 O O . ASP A 1 102 ? -15.490 -6.297 26.654 1.00 93.88 102 ASP A O 1
ATOM 830 N N . SER A 1 103 ? -14.389 -8.252 26.629 1.00 88.81 103 SER A N 1
ATOM 831 C CA . SER A 1 103 ? -15.062 -8.785 25.442 1.00 88.81 103 SER A CA 1
ATOM 832 C C . SER A 1 103 ? -16.590 -8.838 25.563 1.00 88.81 103 SER A C 1
ATOM 834 O O . SER A 1 103 ? -17.272 -8.756 24.544 1.00 88.81 103 SER A O 1
ATOM 836 N N . SER A 1 104 ? -17.144 -8.967 26.775 1.00 91.06 104 SER A N 1
ATOM 837 C CA . SER A 1 104 ? -18.597 -9.012 26.992 1.00 91.06 104 SER A CA 1
ATOM 838 C C . SER A 1 104 ? -19.218 -7.636 26.761 1.00 91.06 104 SER A C 1
ATOM 840 O O . SER A 1 104 ? -20.159 -7.487 25.982 1.00 91.06 104 SER A O 1
ATOM 842 N N . LYS A 1 105 ? -18.627 -6.594 27.354 1.00 91.88 105 LYS A N 1
ATOM 843 C CA . LYS A 1 105 ? -19.059 -5.205 27.149 1.00 91.88 105 LYS A CA 1
ATOM 844 C C . LYS A 1 105 ? -18.857 -4.746 25.708 1.00 91.88 105 LYS A C 1
ATOM 846 O O . LYS A 1 105 ? -19.748 -4.113 25.144 1.00 91.88 105 LYS A O 1
ATOM 851 N N . LEU A 1 106 ? -17.731 -5.110 25.092 1.00 92.94 106 LEU A N 1
ATOM 852 C CA . LEU A 1 106 ? -17.482 -4.831 23.676 1.00 92.94 106 LEU A CA 1
ATOM 853 C C . LEU A 1 106 ? -18.521 -5.499 22.769 1.00 92.94 106 LEU A C 1
ATOM 855 O O . LEU A 1 106 ? -18.936 -4.900 21.777 1.00 92.94 106 LEU A O 1
ATOM 859 N N . ARG A 1 107 ? -18.990 -6.705 23.116 1.00 90.94 107 ARG A N 1
ATOM 860 C CA . ARG A 1 107 ? -20.049 -7.381 22.362 1.00 90.94 107 ARG A CA 1
ATOM 861 C C . ARG A 1 107 ? -21.376 -6.635 22.454 1.00 90.94 107 ARG A C 1
ATOM 863 O O . ARG A 1 107 ? -21.961 -6.360 21.413 1.00 90.94 107 ARG A O 1
ATOM 870 N N . SER A 1 108 ? -21.786 -6.226 23.652 1.00 91.06 108 SER A N 1
ATOM 871 C CA . SER A 1 108 ? -23.000 -5.422 23.844 1.00 91.06 108 SER A CA 1
ATOM 872 C C . SER A 1 108 ? -22.949 -4.097 23.077 1.00 91.06 108 SER A C 1
ATOM 874 O O . SER A 1 108 ? -23.946 -3.672 22.497 1.00 91.06 108 SER A O 1
ATOM 876 N N . LEU A 1 109 ? -21.778 -3.450 23.026 1.00 90.19 109 LEU A N 1
ATOM 877 C CA . LEU A 1 109 ? -21.569 -2.247 22.216 1.00 90.19 109 LEU A CA 1
ATOM 878 C C . LEU A 1 109 ? -21.656 -2.547 20.714 1.00 90.19 109 LEU A C 1
ATOM 880 O O . LEU A 1 109 ? -22.271 -1.784 19.972 1.00 90.19 109 LEU A O 1
ATOM 884 N N . ALA A 1 110 ? -21.093 -3.666 20.257 1.00 89.69 110 ALA A N 1
ATOM 885 C CA . ALA A 1 110 ? -21.211 -4.096 18.867 1.00 89.69 110 ALA A CA 1
ATOM 886 C C . ALA A 1 110 ? -22.664 -4.424 18.477 1.00 89.69 110 ALA A C 1
ATOM 888 O O . ALA A 1 110 ? -23.071 -4.109 17.360 1.00 89.69 110 ALA A O 1
ATOM 889 N N . ASP A 1 111 ? -23.447 -5.020 19.379 1.00 90.75 111 ASP A N 1
ATOM 890 C CA . ASP A 1 111 ? -24.880 -5.267 1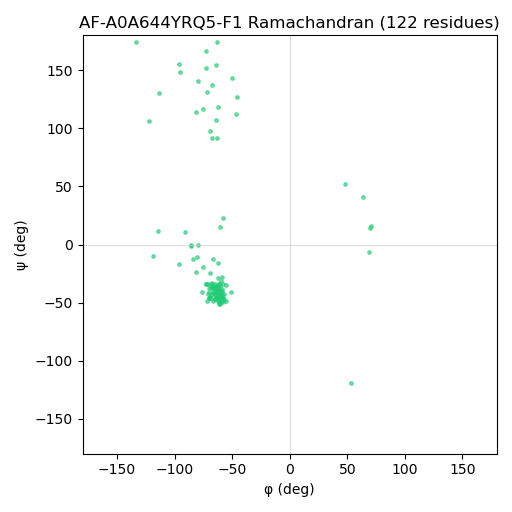9.187 1.00 90.75 111 ASP A CA 1
ATOM 891 C C . ASP A 1 111 ? -25.656 -3.944 19.082 1.00 90.75 111 ASP A C 1
ATOM 893 O O . ASP A 1 111 ? -26.435 -3.761 18.146 1.00 90.75 111 ASP A O 1
ATOM 897 N N . LEU A 1 112 ? -25.387 -2.988 19.982 1.00 89.62 112 LEU A N 1
ATOM 898 C CA . LEU A 1 112 ? -26.005 -1.654 19.975 1.00 89.62 112 LEU A CA 1
ATOM 899 C C . LEU A 1 112 ? -25.731 -0.894 18.670 1.00 89.62 112 LEU A C 1
ATOM 901 O O . LEU A 1 112 ? -26.616 -0.234 18.130 1.00 89.62 112 LEU A O 1
ATOM 905 N N . LEU A 1 113 ? -24.507 -1.007 18.154 1.00 87.19 113 LEU A N 1
ATOM 906 C CA . LEU A 1 113 ? -24.087 -0.393 16.894 1.00 87.19 113 LEU A CA 1
ATOM 907 C C . LEU A 1 113 ? -24.534 -1.189 15.653 1.00 87.19 113 LEU A C 1
ATOM 909 O O . LEU A 1 113 ? -24.236 -0.787 14.531 1.00 87.19 113 LEU A O 1
ATOM 913 N N . GLY A 1 114 ? -25.219 -2.325 15.826 1.00 88.38 114 GLY A N 1
ATOM 914 C CA . GLY A 1 114 ? -25.671 -3.183 14.727 1.00 88.38 114 GLY A CA 1
ATOM 915 C C . GLY A 1 114 ? -24.546 -3.926 13.992 1.00 88.38 114 GLY A C 1
ATOM 916 O O . GLY A 1 114 ? -24.768 -4.477 12.915 1.00 88.38 114 GLY A O 1
ATOM 917 N N . LEU A 1 115 ? -23.338 -3.971 14.559 1.00 83.00 115 LEU A N 1
ATOM 918 C CA . LEU A 1 115 ? -22.145 -4.581 13.957 1.00 83.00 115 LEU A CA 1
ATOM 919 C C . LEU A 1 115 ? -22.097 -6.102 14.148 1.00 83.00 115 LEU A C 1
ATOM 921 O O . LEU A 1 115 ? -21.470 -6.817 13.367 1.00 83.00 115 LEU A O 1
ATOM 925 N N . ALA A 1 116 ? -22.783 -6.618 15.164 1.00 64.88 116 ALA A N 1
ATOM 926 C CA . ALA A 1 116 ? -22.733 -8.024 15.550 1.00 64.88 116 ALA A CA 1
ATOM 927 C C . ALA A 1 116 ? -23.331 -9.015 14.529 1.00 64.88 116 ALA A C 1
ATOM 929 O O . ALA A 1 116 ? -23.073 -10.217 14.640 1.00 64.88 116 ALA A O 1
ATOM 930 N N . ASN A 1 117 ? -24.066 -8.511 13.526 1.00 57.94 117 ASN A N 1
ATOM 931 C CA . ASN A 1 117 ? -24.704 -9.283 12.451 1.00 57.94 117 ASN A CA 1
ATOM 932 C C . ASN A 1 117 ? -24.121 -9.002 11.050 1.00 57.94 117 ASN A C 1
ATOM 934 O O . ASN A 1 117 ? -24.697 -9.420 10.040 1.00 57.94 117 ASN A O 1
ATOM 938 N N . GLY A 1 118 ? -22.985 -8.304 10.961 1.00 45.84 118 GLY A N 1
ATOM 939 C CA . GLY A 1 118 ? -22.323 -7.992 9.696 1.00 45.84 118 GLY A CA 1
ATOM 940 C C . GLY A 1 118 ? -21.772 -9.241 9.010 1.00 45.84 118 GLY A C 1
ATOM 941 O O . GLY A 1 118 ? -20.632 -9.637 9.240 1.00 45.84 118 GLY A O 1
ATOM 942 N N . LYS A 1 119 ? -22.576 -9.858 8.135 1.00 41.84 119 LYS A N 1
ATOM 943 C CA . LYS A 1 119 ? -22.099 -10.780 7.099 1.00 41.84 119 LYS A CA 1
ATOM 944 C C . LYS A 1 119 ? -20.886 -10.145 6.420 1.00 41.84 119 LYS A C 1
ATOM 946 O O . LYS A 1 119 ? -20.980 -9.018 5.940 1.00 41.84 119 LYS A O 1
ATOM 951 N N . ALA A 1 120 ? -19.779 -10.882 6.356 1.00 40.34 120 ALA A N 1
ATOM 952 C CA . ALA A 1 120 ? -18.660 -10.560 5.488 1.00 40.34 120 ALA A CA 1
ATOM 953 C C . ALA A 1 120 ? -19.211 -10.224 4.094 1.00 40.34 120 ALA A C 1
ATOM 955 O O . ALA A 1 120 ? -19.780 -11.094 3.427 1.00 40.34 120 ALA A O 1
ATOM 956 N N . GLN A 1 121 ? -19.097 -8.961 3.678 1.00 39.81 121 GLN A N 1
ATOM 957 C CA . GLN A 1 121 ? -19.310 -8.575 2.290 1.00 39.81 121 GLN A CA 1
ATOM 958 C C . GLN A 1 121 ? -18.242 -9.291 1.460 1.00 39.81 121 GLN A C 1
ATOM 960 O O . GLN A 1 121 ? -17.122 -8.816 1.301 1.00 39.81 121 GLN A O 1
ATOM 965 N N . LYS A 1 122 ? -18.586 -10.484 0.970 1.00 39.78 122 LYS A N 1
ATOM 966 C CA . LYS A 1 122 ? -17.949 -11.087 -0.195 1.00 39.78 122 LYS A CA 1
ATOM 967 C C . LYS A 1 122 ? -18.379 -10.240 -1.387 1.00 39.78 122 LYS A C 1
ATOM 969 O O . LYS A 1 122 ? -19.488 -10.417 -1.882 1.00 39.78 122 LYS A O 1
ATOM 974 N N . ASN A 1 123 ? -17.537 -9.301 -1.803 1.00 36.53 123 ASN A N 1
ATOM 975 C CA . ASN A 1 123 ? -17.697 -8.688 -3.113 1.00 36.53 123 ASN A CA 1
ATOM 976 C C . ASN A 1 123 ? -17.075 -9.632 -4.143 1.00 36.53 123 ASN A C 1
ATOM 978 O O . ASN A 1 123 ? -15.882 -9.935 -4.079 1.00 36.53 123 ASN A O 1
ATOM 982 N N . ALA A 1 124 ? -17.966 -10.154 -4.985 1.00 33.03 124 ALA A N 1
ATOM 983 C CA . ALA A 1 124 ? -17.685 -10.756 -6.278 1.00 33.03 124 ALA A CA 1
ATOM 984 C C . ALA A 1 124 ? -17.213 -9.697 -7.285 1.00 33.03 124 ALA A C 1
ATOM 986 O O . ALA A 1 124 ? -17.487 -8.497 -7.044 1.00 33.03 124 ALA A O 1
#

Solvent-accessible surface area (backbone atoms only — not comparable to full-atom values): 7183 Å² total; per-residue (Å²): 113,74,66,58,55,41,50,46,21,42,51,27,48,50,48,50,52,61,63,46,58,89,59,53,70,59,58,52,16,64,77,63,71,45,61,46,67,60,52,52,52,27,57,76,64,32,41,73,71,56,71,70,55,40,47,49,50,16,60,76,61,76,50,50,51,60,28,41,64,68,68,47,73,65,80,55,74,53,50,62,56,49,50,54,28,71,77,28,72,67,52,34,54,50,52,62,58,54,71,76,53,55,73,68,58,50,46,56,51,30,50,75,71,60,55,73,74,65,69,80,82,78,79,128

Foldseek 3Di:
DVVVLLVLLQQLVVVLCVLCPPDDLVVLCVVLVNDSVVVVVCNVSSHDDPPVVLCSSQVVSVHDSCCSRPVDGPVCVCVVVVVVCVVDPVSVVVVVVLVVDDPVVVCVVCVVVVNNPDDPPPDD